Protein AF-A0A6V7LII5-F1 (afdb_monomer_lite)

Foldseek 3Di:
DPPVVVVVVVVVVLVVLLQVLLQVLLVVLLVDVVVVCLVVLVVLLVVLVVVLVPDDPDPVCVVVNSVSSSSNSSSNSNNCNVVLVVVVVVPNVVVVVVVD

Organism: NCBI:txid1563983

pLDDT: mean 76.68, std 10.09, range [50.47, 90.75]

Radius of gyration: 15.92 Å; chains: 1; bounding box: 34×33×42 Å

Secondary structure (DSSP, 8-state):
--HHHHHHHHHHHHHHHHHHHHHHHHHHHHHS--TTTHHHHHHHHHHHHHHHHHS---TTTHHHHHHHHHHHHHHHHHHHHHHHHHHHHH-THHHHHHH-

InterPro domains:
  IPR006214 Bax inhibitor 1-related [PF01027] (5-100)

Structure (mmCIF, N/CA/C/O backbone):
data_AF-A0A6V7LII5-F1
#
_entry.id   AF-A0A6V7LII5-F1
#
loop_
_atom_site.group_PDB
_atom_site.id
_atom_site.type_symbol
_atom_site.label_atom_id
_atom_site.label_alt_id
_atom_site.label_comp_id
_atom_site.label_asym_id
_atom_site.label_entity_id
_atom_site.label_seq_id
_atom_site.pdbx_PDB_ins_code
_atom_site.Cartn_x
_atom_site.Cartn_y
_atom_site.Cartn_z
_atom_site.occupancy
_atom_site.B_iso_or_equiv
_atom_site.auth_seq_id
_atom_site.auth_comp_id
_atom_site.auth_asym_id
_atom_site.auth_atom_id
_atom_site.pdbx_PDB_model_num
ATOM 1 N N . GLU A 1 1 ? -23.270 19.569 18.013 1.00 50.47 1 GLU A N 1
ATOM 2 C CA . GLU A 1 1 ? -23.114 18.103 18.157 1.00 50.47 1 GLU A CA 1
ATOM 3 C C . GLU A 1 1 ? -21.638 17.681 18.300 1.00 50.47 1 GLU A C 1
ATOM 5 O O . GLU A 1 1 ? -20.888 17.760 17.332 1.00 50.47 1 GLU A O 1
ATOM 10 N N . PRO A 1 2 ? -21.182 17.227 19.481 1.00 56.38 2 PRO A N 1
ATOM 11 C CA . PRO A 1 2 ? -19.827 16.691 19.683 1.00 56.38 2 PRO A CA 1
ATOM 12 C C . PRO A 1 2 ? -19.536 15.247 19.183 1.00 56.38 2 PRO A C 1
ATOM 14 O O . PRO A 1 2 ? -18.376 14.998 18.843 1.00 56.38 2 PRO A O 1
ATOM 17 N N . PRO A 1 3 ? -20.489 14.290 19.063 1.00 65.00 3 PRO A N 1
ATOM 18 C CA . PRO A 1 3 ? -20.142 12.900 18.722 1.00 65.00 3 PRO A CA 1
ATOM 19 C C . PRO A 1 3 ? -19.721 12.716 17.253 1.00 65.00 3 PRO A C 1
ATOM 21 O O . PRO A 1 3 ? -18.929 11.830 16.935 1.00 65.00 3 PRO A O 1
ATOM 24 N N . LEU A 1 4 ? -20.185 13.594 16.357 1.00 66.44 4 LEU A N 1
ATOM 25 C CA . LEU A 1 4 ? -19.934 13.499 14.916 1.00 66.44 4 LEU A CA 1
ATOM 26 C C . LEU A 1 4 ? -18.478 13.829 14.553 1.00 66.44 4 LEU A C 1
ATOM 28 O O . LEU A 1 4 ? -17.872 13.146 13.732 1.00 66.44 4 LEU A O 1
ATOM 32 N N . ARG A 1 5 ? -17.871 14.813 15.231 1.00 68.25 5 ARG A N 1
ATOM 33 C CA . ARG A 1 5 ? -16.455 15.177 15.032 1.00 68.25 5 ARG A CA 1
ATOM 34 C C . ARG A 1 5 ? -15.509 14.061 15.478 1.00 68.25 5 ARG A C 1
ATOM 36 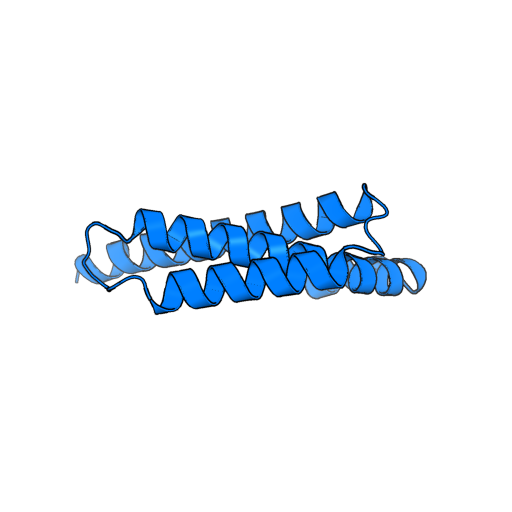O O . ARG A 1 5 ? -14.491 13.831 14.831 1.00 68.25 5 ARG A O 1
ATOM 43 N N . GLN A 1 6 ? -15.857 13.354 16.556 1.00 71.12 6 GLN A N 1
ATOM 44 C CA . GLN A 1 6 ? -15.089 12.212 17.057 1.00 71.12 6 GLN A CA 1
ATOM 45 C C . GLN A 1 6 ? -15.133 11.041 16.064 1.00 71.12 6 GLN A C 1
ATOM 47 O O . GLN A 1 6 ? -14.098 10.459 15.743 1.00 71.12 6 GLN A O 1
ATOM 52 N N . HIS A 1 7 ? -16.324 10.732 15.537 1.00 75.62 7 HIS A N 1
ATOM 53 C CA . HIS A 1 7 ? -16.503 9.670 14.549 1.00 75.62 7 HIS A CA 1
ATOM 54 C C . HIS A 1 7 ? -15.785 9.997 13.233 1.00 75.62 7 HIS A C 1
ATOM 56 O O . HIS A 1 7 ? -15.031 9.172 12.724 1.00 75.62 7 HIS A O 1
ATOM 62 N N . LEU A 1 8 ? -15.924 11.232 12.735 1.00 76.12 8 LEU A N 1
ATOM 63 C CA . LEU A 1 8 ? -15.223 11.698 11.535 1.00 76.12 8 LEU A CA 1
ATOM 64 C C . LEU A 1 8 ? -13.703 11.635 11.691 1.00 76.12 8 LEU A C 1
ATOM 66 O O . LEU A 1 8 ? -13.024 11.210 10.763 1.00 76.12 8 LEU A O 1
ATOM 70 N N . LYS A 1 9 ? -13.165 11.985 12.867 1.00 78.12 9 LYS A N 1
ATOM 71 C CA . LYS A 1 9 ? -11.725 11.885 13.138 1.00 78.12 9 LYS A CA 1
ATOM 72 C C . LYS A 1 9 ? -11.226 10.438 13.055 1.00 78.12 9 LYS A C 1
ATOM 74 O O . LYS A 1 9 ? -10.166 10.196 12.483 1.00 78.12 9 LYS A O 1
ATOM 79 N N . ASN A 1 10 ? -11.993 9.479 13.572 1.00 79.38 10 ASN A N 1
ATOM 80 C CA . ASN A 1 1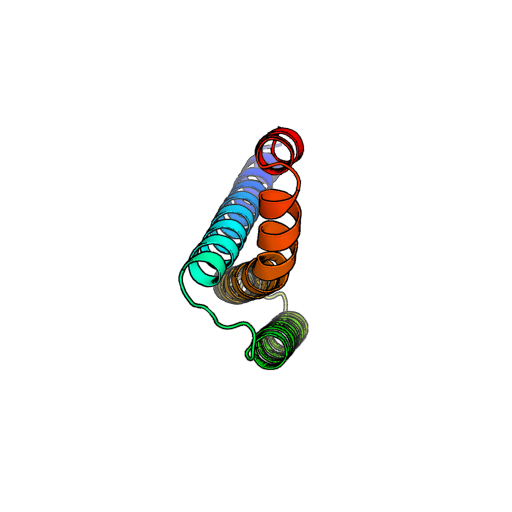0 ? -11.642 8.061 13.477 1.00 79.38 10 ASN A CA 1
ATOM 81 C C . ASN A 1 10 ? -11.771 7.517 12.047 1.00 79.38 10 ASN A C 1
ATOM 83 O O . ASN A 1 10 ? -10.919 6.740 11.623 1.00 79.38 10 ASN A O 1
ATOM 87 N N . VAL A 1 11 ? -12.793 7.938 11.296 1.00 82.94 11 VAL A N 1
ATOM 88 C CA . VAL A 1 11 ? -12.985 7.527 9.896 1.00 82.94 11 VAL A CA 1
ATOM 89 C C . VAL A 1 11 ? -11.876 8.084 9.007 1.00 82.94 11 VAL A C 1
ATOM 91 O O . VAL A 1 11 ? -11.252 7.319 8.282 1.00 82.94 11 VAL A O 1
ATOM 94 N N . TYR A 1 12 ? -11.561 9.378 9.111 1.00 84.19 12 TYR A N 1
ATOM 95 C CA . TYR A 1 12 ? -10.454 9.977 8.360 1.00 84.19 12 TYR A CA 1
ATOM 96 C C . TYR A 1 12 ? -9.103 9.370 8.739 1.00 84.19 12 TYR A C 1
ATOM 98 O O . TYR A 1 12 ? -8.282 9.129 7.862 1.00 84.19 12 TYR A O 1
ATOM 106 N N . GLY A 1 13 ? -8.882 9.075 10.025 1.00 85.19 13 GLY A N 1
ATOM 107 C CA . GLY A 1 13 ? -7.685 8.361 10.466 1.00 85.19 13 GLY A CA 1
ATOM 108 C C . GLY A 1 13 ? -7.585 6.965 9.849 1.00 85.19 13 GLY A C 1
ATOM 109 O O . GLY A 1 13 ? -6.530 6.592 9.348 1.00 85.19 13 GLY A O 1
ATOM 110 N N . CYS A 1 14 ? -8.688 6.213 9.823 1.00 84.81 14 CYS A N 1
ATOM 111 C CA . CYS A 1 14 ? -8.743 4.901 9.181 1.00 84.81 14 CYS A CA 1
ATOM 112 C C . CYS A 1 14 ? -8.484 4.989 7.675 1.00 84.81 14 CYS A C 1
ATOM 114 O O . CYS A 1 14 ? -7.677 4.222 7.157 1.00 84.81 14 CYS A O 1
ATOM 116 N N . LEU A 1 15 ? -9.131 5.937 6.993 1.00 85.25 15 LEU A N 1
ATOM 117 C CA . LEU A 1 15 ? -8.955 6.171 5.562 1.00 85.25 15 LEU A CA 1
ATOM 118 C C . LEU A 1 15 ? -7.502 6.520 5.242 1.00 85.25 15 LEU A C 1
ATOM 120 O O . LEU A 1 15 ? -6.895 5.863 4.403 1.00 85.25 15 LEU A O 1
ATOM 124 N N . ALA A 1 16 ? -6.910 7.472 5.966 1.00 88.69 16 ALA A N 1
ATOM 125 C CA . ALA A 1 16 ? -5.516 7.861 5.777 1.00 88.69 16 ALA A CA 1
ATOM 126 C C . ALA A 1 16 ? -4.558 6.682 5.998 1.00 88.69 16 ALA A C 1
ATOM 128 O O . ALA A 1 16 ? -3.675 6.448 5.177 1.00 88.69 16 ALA A O 1
ATOM 129 N N . LEU A 1 17 ? -4.758 5.896 7.062 1.00 88.31 17 LEU A N 1
ATOM 130 C CA . LEU A 1 17 ? -3.946 4.705 7.317 1.00 88.31 17 LEU A CA 1
ATOM 131 C C . LEU A 1 17 ? -4.117 3.650 6.216 1.00 88.31 17 LEU A C 1
ATOM 133 O O . LEU A 1 17 ? -3.125 3.054 5.807 1.00 88.31 17 LEU A O 1
ATOM 137 N N . SER A 1 18 ? -5.332 3.436 5.699 1.00 88.19 18 SER A N 1
ATOM 138 C CA . SER A 1 18 ? -5.560 2.515 4.577 1.00 88.19 18 SER A CA 1
ATOM 139 C C . SER A 1 18 ? -4.921 2.995 3.279 1.00 88.19 18 SER A C 1
ATOM 141 O O . SER A 1 18 ? -4.329 2.184 2.572 1.00 88.19 18 SER A O 1
ATOM 143 N N . SER A 1 19 ? -4.945 4.299 2.997 1.00 89.06 19 SER A N 1
ATOM 144 C CA . SER A 1 19 ? -4.263 4.873 1.836 1.00 89.06 19 SER A CA 1
ATOM 145 C C . SER A 1 19 ? -2.746 4.718 1.949 1.00 89.06 19 SER A C 1
ATOM 147 O O . SER A 1 19 ? -2.103 4.310 0.986 1.00 89.06 19 SER A O 1
ATOM 149 N N . LEU A 1 20 ? -2.177 4.963 3.135 1.00 90.69 20 LEU A N 1
ATOM 150 C CA . LEU A 1 20 ? -0.752 4.742 3.401 1.00 90.69 20 LEU A CA 1
ATOM 151 C C . LEU A 1 20 ? -0.370 3.262 3.283 1.00 90.69 20 LEU A C 1
ATOM 153 O O . LEU A 1 20 ? 0.650 2.947 2.678 1.00 90.69 20 LEU A O 1
ATOM 157 N N . ALA A 1 21 ? -1.188 2.353 3.820 1.00 90.75 21 ALA A N 1
ATOM 158 C CA . ALA A 1 21 ? -0.966 0.914 3.705 1.00 90.75 21 ALA A CA 1
ATOM 159 C C . ALA A 1 21 ? -1.034 0.446 2.242 1.00 90.75 21 ALA A C 1
ATOM 161 O O . ALA A 1 21 ? -0.173 -0.310 1.806 1.00 90.75 21 ALA A O 1
ATOM 162 N N . SER A 1 22 ? -2.005 0.935 1.467 1.00 87.69 22 SER A N 1
ATOM 163 C CA . SER A 1 22 ? -2.106 0.652 0.031 1.00 87.69 22 SER A CA 1
ATOM 164 C C . SER A 1 22 ? -0.882 1.161 -0.737 1.00 87.69 22 SER A C 1
ATOM 166 O O . SER A 1 22 ? -0.254 0.401 -1.472 1.00 87.69 22 SER A O 1
ATOM 168 N N . GLY A 1 23 ? -0.459 2.406 -0.491 1.00 87.50 23 GLY A N 1
ATOM 169 C CA . GLY A 1 23 ? 0.752 2.966 -1.098 1.00 87.50 23 GLY A CA 1
ATOM 170 C C . GLY A 1 23 ? 2.022 2.193 -0.727 1.00 87.50 23 GLY A C 1
ATOM 171 O O . GLY A 1 23 ? 2.848 1.912 -1.591 1.00 87.50 23 GLY A O 1
ATOM 172 N N . ALA A 1 24 ? 2.155 1.774 0.535 1.00 88.44 24 ALA A N 1
ATOM 173 C CA . ALA A 1 24 ? 3.259 0.925 0.975 1.00 88.44 24 ALA A CA 1
ATOM 174 C C . ALA A 1 24 ? 3.242 -0.449 0.283 1.00 88.44 24 ALA A C 1
ATOM 176 O O . ALA A 1 24 ? 4.297 -0.946 -0.097 1.00 88.44 24 ALA A O 1
ATOM 177 N N . GLY A 1 25 ? 2.064 -1.047 0.076 1.00 85.69 25 GLY A N 1
ATOM 178 C CA . GLY A 1 25 ? 1.912 -2.308 -0.657 1.00 85.69 25 GLY A CA 1
ATOM 179 C C . GLY A 1 25 ? 2.330 -2.189 -2.121 1.00 85.69 25 GLY A C 1
ATOM 180 O O . GLY A 1 25 ? 3.094 -3.020 -2.609 1.00 85.69 25 GLY A O 1
ATOM 181 N N . ALA A 1 26 ? 1.904 -1.118 -2.793 1.00 83.00 26 ALA A N 1
ATOM 182 C CA . ALA A 1 26 ? 2.330 -0.810 -4.155 1.00 83.00 26 ALA A CA 1
ATOM 183 C C . ALA A 1 26 ? 3.851 -0.598 -4.248 1.00 83.00 26 ALA A C 1
ATOM 185 O O . ALA A 1 26 ? 4.497 -1.136 -5.142 1.00 83.00 26 ALA A O 1
ATOM 186 N N . TYR A 1 27 ? 4.443 0.119 -3.286 1.00 82.62 27 TYR A N 1
ATOM 187 C CA . TYR A 1 27 ? 5.890 0.347 -3.232 1.00 82.62 27 TYR A CA 1
ATOM 188 C C . TYR A 1 27 ? 6.689 -0.943 -3.000 1.00 82.62 27 TYR A C 1
ATOM 190 O O . TYR A 1 27 ? 7.706 -1.170 -3.649 1.00 82.62 27 TYR A O 1
ATOM 198 N N . VAL A 1 28 ? 6.224 -1.815 -2.101 1.00 81.50 28 VAL A N 1
ATOM 199 C CA . VAL A 1 28 ? 6.851 -3.125 -1.860 1.00 81.50 28 VAL A CA 1
ATOM 200 C C . VAL A 1 28 ? 6.782 -4.005 -3.109 1.00 81.50 28 VAL A C 1
ATOM 202 O O . VAL A 1 28 ? 7.746 -4.716 -3.392 1.00 81.50 28 VAL A O 1
ATOM 205 N N . HIS A 1 29 ? 5.686 -3.928 -3.873 1.00 77.31 29 HIS A N 1
ATOM 206 C CA . HIS A 1 29 ? 5.558 -4.623 -5.153 1.00 77.31 29 HIS A CA 1
ATOM 207 C C . HIS A 1 29 ? 6.548 -4.116 -6.203 1.00 77.31 29 HIS A C 1
ATOM 209 O O . HIS A 1 29 ? 7.131 -4.919 -6.904 1.00 77.31 29 HIS A O 1
ATOM 215 N N . LEU A 1 30 ? 6.785 -2.804 -6.285 1.00 71.75 30 LEU A N 1
ATOM 216 C CA . LEU A 1 30 ? 7.774 -2.245 -7.218 1.00 71.75 30 LEU A CA 1
ATOM 217 C C . LEU A 1 30 ? 9.211 -2.704 -6.910 1.00 71.75 30 LEU A C 1
ATOM 219 O O . LEU A 1 30 ? 10.073 -2.675 -7.780 1.00 71.75 30 LEU A O 1
ATOM 223 N N . PHE A 1 31 ? 9.493 -3.083 -5.659 1.00 68.00 31 PHE A N 1
ATOM 224 C CA . PHE A 1 31 ? 10.834 -3.486 -5.215 1.00 68.00 31 PHE A CA 1
ATOM 225 C C . PHE A 1 31 ? 11.067 -4.996 -5.209 1.00 68.00 31 PHE A C 1
ATOM 227 O O . PHE A 1 31 ? 12.207 -5.454 -5.154 1.00 68.00 31 PHE A O 1
ATOM 234 N N . THR A 1 32 ? 9.993 -5.776 -5.195 1.00 65.06 32 THR A N 1
ATOM 235 C CA . THR A 1 32 ? 10.050 -7.232 -5.207 1.00 65.06 32 THR A CA 1
ATOM 236 C C . THR A 1 32 ? 9.344 -7.649 -6.486 1.00 65.06 32 THR A C 1
ATOM 238 O O . THR A 1 32 ? 8.155 -7.405 -6.581 1.00 65.06 32 THR A O 1
ATOM 241 N N . ASP A 1 33 ? 10.027 -8.280 -7.443 1.00 63.78 33 ASP A N 1
ATOM 242 C CA . ASP A 1 33 ? 9.463 -8.870 -8.678 1.00 63.78 33 ASP A CA 1
ATOM 243 C C . ASP A 1 33 ? 8.449 -10.011 -8.377 1.00 63.78 33 ASP A C 1
ATOM 245 O O . ASP A 1 33 ? 8.525 -11.133 -8.879 1.00 63.78 33 ASP A O 1
ATOM 249 N N . ILE A 1 34 ? 7.459 -9.770 -7.515 1.00 56.16 34 ILE A N 1
ATOM 250 C CA . ILE A 1 34 ? 6.392 -10.696 -7.119 1.00 56.16 34 ILE A CA 1
ATOM 251 C C . ILE A 1 34 ? 5.317 -10.780 -8.207 1.00 56.16 34 ILE A C 1
ATOM 253 O O . ILE A 1 34 ? 4.161 -11.082 -7.908 1.00 56.16 34 ILE A O 1
ATOM 257 N N . MET A 1 35 ? 5.698 -10.619 -9.480 1.00 53.34 35 MET A N 1
ATOM 258 C CA . MET A 1 35 ? 4.860 -10.847 -10.665 1.00 53.34 35 MET A CA 1
ATOM 259 C C . MET A 1 35 ? 4.064 -12.163 -10.589 1.00 53.34 35 MET A C 1
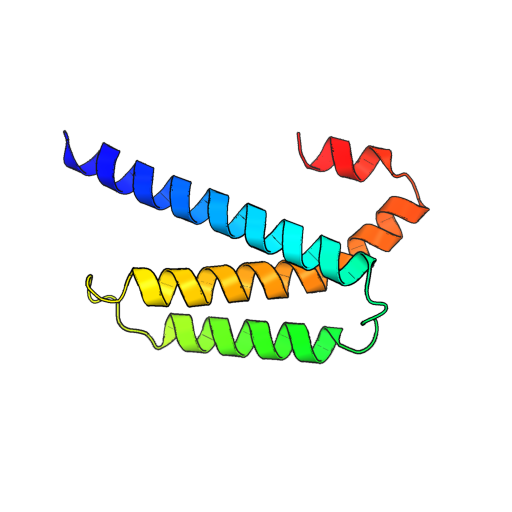ATOM 261 O O . MET A 1 35 ? 2.989 -12.276 -11.173 1.00 53.34 35 MET A O 1
ATOM 265 N N . GLN A 1 36 ? 4.542 -13.154 -9.832 1.00 54.69 36 GLN A N 1
ATOM 266 C CA . GLN A 1 36 ? 3.868 -14.440 -9.663 1.00 54.69 36 GLN A CA 1
ATOM 267 C C . GLN A 1 36 ? 2.874 -14.502 -8.487 1.00 54.69 36 GLN A C 1
ATOM 269 O O . GLN A 1 36 ? 2.026 -15.393 -8.437 1.00 54.69 36 GLN A O 1
ATOM 274 N N . ALA A 1 37 ? 2.930 -13.560 -7.545 1.00 56.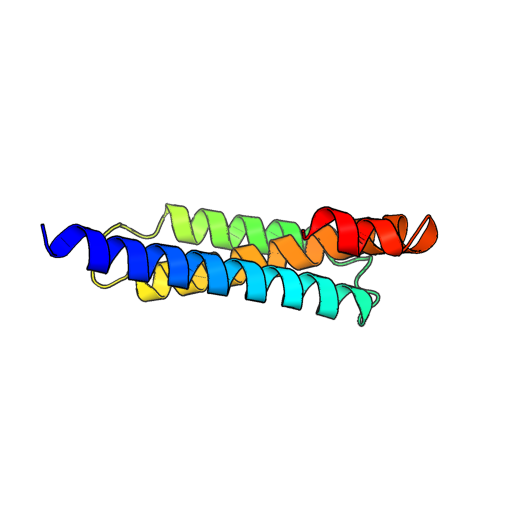78 37 ALA A N 1
ATOM 275 C CA . ALA A 1 37 ? 2.105 -13.571 -6.341 1.00 56.78 37 ALA A CA 1
ATOM 276 C C . ALA A 1 37 ? 0.750 -12.874 -6.511 1.00 56.78 37 ALA A C 1
ATOM 278 O O . ALA A 1 37 ? -0.009 -12.847 -5.548 1.00 56.78 37 ALA A O 1
ATOM 279 N N . ASN A 1 38 ? 0.397 -12.366 -7.699 1.00 67.62 38 ASN A N 1
ATOM 280 C CA . ASN A 1 38 ? -0.873 -11.653 -7.903 1.00 67.62 38 ASN A CA 1
ATOM 281 C C . ASN A 1 38 ? -2.101 -12.504 -7.518 1.00 67.62 38 ASN A C 1
ATOM 283 O O . ASN A 1 38 ? -3.100 -11.990 -7.015 1.00 67.62 38 ASN A O 1
ATOM 287 N N . LEU A 1 39 ? -2.011 -13.828 -7.691 1.00 66.94 39 LEU A N 1
ATOM 288 C CA . LEU A 1 39 ? -3.038 -14.762 -7.229 1.00 66.94 39 LEU A CA 1
ATOM 289 C C . LEU A 1 39 ? -3.028 -14.941 -5.701 1.00 66.94 39 LEU A C 1
ATOM 291 O O . LEU A 1 39 ? -4.085 -15.029 -5.088 1.00 66.94 39 LEU A O 1
ATOM 295 N N . LEU A 1 40 ? -1.851 -14.972 -5.066 1.00 72.38 40 LEU A N 1
ATOM 296 C CA . LEU A 1 40 ? -1.721 -15.069 -3.606 1.00 72.38 40 LEU A CA 1
ATOM 297 C C . LEU A 1 40 ? -2.184 -13.787 -2.903 1.00 72.38 40 LEU A C 1
ATOM 299 O O . LEU A 1 40 ? -2.825 -13.862 -1.858 1.00 72.38 40 LEU A O 1
ATOM 303 N N . THR A 1 41 ? -1.873 -12.619 -3.464 1.00 76.19 41 THR A N 1
ATOM 304 C CA . THR A 1 41 ? -2.293 -11.319 -2.930 1.00 76.19 41 THR A CA 1
ATOM 305 C C . THR A 1 41 ? -3.796 -11.132 -3.091 1.00 76.19 41 THR A C 1
ATOM 307 O O . THR A 1 41 ? -4.451 -10.684 -2.155 1.00 76.19 41 THR A O 1
ATOM 310 N N . THR A 1 42 ? -4.387 -11.560 -4.209 1.00 74.69 42 THR A N 1
ATOM 311 C CA . THR A 1 42 ? -5.851 -11.566 -4.362 1.00 74.69 42 THR A CA 1
ATOM 312 C C . THR A 1 42 ? -6.528 -12.585 -3.449 1.00 74.69 42 THR A C 1
ATOM 314 O O . THR A 1 42 ? -7.512 -12.227 -2.807 1.00 74.69 42 THR A O 1
ATOM 317 N N . LEU A 1 43 ? -5.994 -13.805 -3.290 1.00 78.75 43 LEU A N 1
ATOM 318 C CA . LEU A 1 43 ? -6.526 -14.776 -2.320 1.00 78.75 43 LEU A CA 1
ATOM 319 C C . LEU A 1 43 ? -6.428 -14.264 -0.879 1.00 78.75 43 LEU A C 1
ATOM 321 O O . LEU A 1 43 ? -7.374 -14.404 -0.108 1.00 78.75 43 LEU A O 1
ATOM 325 N N . GLY A 1 44 ? -5.296 -13.662 -0.513 1.00 80.19 44 GLY A N 1
ATOM 326 C CA . GLY A 1 44 ? -5.090 -13.075 0.806 1.00 80.19 44 GLY A CA 1
ATOM 327 C C . GLY A 1 44 ? -6.029 -11.896 1.055 1.00 80.19 44 GLY A C 1
ATOM 328 O O . GLY A 1 44 ? -6.599 -11.792 2.140 1.00 80.19 44 GLY A O 1
ATOM 329 N N . ALA A 1 45 ? -6.253 -11.047 0.044 1.00 79.81 45 ALA A N 1
ATOM 330 C CA . ALA A 1 45 ? -7.207 -9.945 0.116 1.00 79.81 45 ALA A CA 1
ATOM 331 C C . ALA A 1 45 ? -8.634 -10.476 0.287 1.00 79.81 45 ALA A C 1
ATOM 333 O O . ALA A 1 45 ? -9.367 -9.987 1.144 1.00 79.81 45 ALA A O 1
ATOM 334 N N . LEU A 1 46 ? -9.006 -11.523 -0.458 1.00 80.31 46 LEU A N 1
ATOM 335 C CA . LEU A 1 46 ? -10.300 -12.190 -0.327 1.00 80.31 46 LEU A CA 1
ATOM 336 C C . LEU A 1 46 ? -10.483 -12.782 1.076 1.00 80.31 46 LEU A C 1
ATOM 338 O O . LEU A 1 46 ? -11.521 -12.579 1.697 1.00 80.31 46 LEU A O 1
ATOM 342 N N . GLY A 1 47 ? -9.462 -13.466 1.603 1.00 79.94 47 GLY A N 1
ATOM 343 C CA . GLY A 1 47 ? -9.470 -14.032 2.952 1.00 79.94 47 GLY A CA 1
ATOM 344 C C . GLY A 1 47 ? -9.622 -12.962 4.033 1.00 79.94 47 GLY A C 1
ATOM 345 O O . GLY A 1 47 ? -10.397 -13.138 4.973 1.00 79.94 47 GLY A O 1
ATOM 346 N N . LEU A 1 48 ? -8.954 -11.817 3.870 1.00 77.38 48 LEU A N 1
ATOM 347 C CA . LEU A 1 48 ? -9.112 -10.673 4.765 1.00 77.38 48 LEU A CA 1
ATOM 348 C C . LEU A 1 48 ? -10.494 -10.026 4.662 1.00 77.38 48 LEU A C 1
ATOM 350 O O . LEU A 1 48 ? -11.047 -9.625 5.682 1.00 77.38 48 LEU A O 1
ATOM 354 N N . LEU A 1 49 ? -11.068 -9.956 3.462 1.00 77.06 49 LEU A N 1
ATOM 355 C CA . LEU A 1 49 ? -12.396 -9.392 3.225 1.00 77.06 49 LEU A CA 1
ATOM 356 C C . LEU A 1 49 ? -13.500 -10.299 3.793 1.00 77.06 49 LEU A C 1
ATOM 358 O O . LEU A 1 49 ? -14.435 -9.811 4.426 1.00 77.06 49 LEU A O 1
ATOM 362 N N . ILE A 1 50 ? -13.343 -11.620 3.670 1.00 77.31 50 ILE A N 1
ATOM 363 C CA . ILE A 1 50 ? -14.204 -12.620 4.319 1.00 77.31 50 ILE A CA 1
ATOM 364 C C . ILE A 1 50 ? -14.054 -12.543 5.845 1.00 77.31 50 ILE A C 1
ATOM 366 O O . ILE A 1 50 ? -15.057 -12.523 6.556 1.00 77.31 50 ILE A O 1
ATOM 370 N N . GLY A 1 51 ? -12.825 -12.432 6.361 1.00 74.38 51 GLY A N 1
ATOM 371 C CA . GLY A 1 51 ? -12.561 -12.241 7.791 1.00 74.38 51 GLY A CA 1
ATOM 372 C C . GLY A 1 51 ? -13.171 -10.948 8.341 1.00 74.38 51 GLY A C 1
ATOM 373 O O . GLY A 1 51 ? -13.738 -10.942 9.434 1.00 74.38 51 GLY A O 1
ATOM 374 N N . LEU A 1 52 ? -13.137 -9.868 7.557 1.00 70.31 52 LEU A N 1
ATOM 375 C CA . LEU A 1 52 ? -13.792 -8.602 7.881 1.00 70.31 52 LEU A CA 1
ATOM 376 C C . LEU A 1 52 ? -15.321 -8.751 7.907 1.00 70.31 52 LEU A C 1
ATOM 378 O O . LEU A 1 52 ? -15.954 -8.241 8.827 1.00 70.31 52 LEU A O 1
ATOM 382 N N . GLY A 1 53 ? -15.899 -9.453 6.926 1.00 69.94 53 GLY A N 1
ATOM 383 C CA . GLY A 1 53 ? -17.343 -9.687 6.820 1.00 69.94 53 GLY A CA 1
ATOM 384 C C . GLY A 1 53 ? -17.902 -10.619 7.899 1.00 69.94 53 GLY A C 1
ATOM 385 O O . GLY A 1 53 ? -19.030 -10.433 8.343 1.00 69.94 53 GLY A O 1
ATOM 386 N N . LEU A 1 54 ? -17.104 -11.586 8.362 1.00 66.75 54 LEU A N 1
ATOM 387 C CA . LEU A 1 54 ? -17.463 -12.500 9.452 1.00 66.75 54 LEU A CA 1
ATOM 388 C C . LEU A 1 54 ? -17.234 -11.904 10.847 1.00 66.75 54 LEU A C 1
ATOM 390 O O . LEU A 1 54 ? -17.743 -12.451 11.823 1.00 66.75 54 LEU A O 1
ATOM 394 N N . THR A 1 55 ? -16.480 -10.805 10.974 1.00 65.50 55 THR A N 1
ATOM 395 C CA . THR A 1 55 ? -16.223 -10.165 12.272 1.00 65.50 55 THR A CA 1
ATOM 396 C C . THR A 1 55 ? -17.425 -9.302 12.682 1.00 65.50 55 THR A C 1
ATOM 398 O O . THR A 1 55 ? -17.664 -8.266 12.058 1.00 65.50 55 THR A O 1
ATOM 401 N N . PRO A 1 56 ? -18.170 -9.662 13.746 1.00 54.75 56 PRO A N 1
ATOM 402 C CA . PRO A 1 56 ? -19.364 -8.928 14.150 1.00 54.75 56 PRO A CA 1
ATOM 403 C C . PRO A 1 56 ? -19.031 -7.521 14.667 1.00 54.75 56 PRO A C 1
ATOM 405 O O . PRO A 1 56 ? -18.025 -7.305 15.352 1.00 54.75 56 PRO A O 1
ATOM 408 N N . ASP A 1 57 ? -19.911 -6.570 14.342 1.00 55.09 57 ASP A N 1
ATOM 409 C CA . ASP A 1 57 ? -19.808 -5.129 14.608 1.00 55.09 57 ASP A CA 1
ATOM 410 C C . ASP A 1 57 ? -20.069 -4.802 16.091 1.00 55.09 57 ASP A C 1
ATOM 412 O O . ASP A 1 57 ? -21.020 -4.127 16.472 1.00 55.09 57 ASP A O 1
ATOM 416 N N . ASN A 1 58 ? -19.243 -5.359 16.975 1.00 54.78 58 ASN A N 1
ATOM 417 C CA . ASN A 1 58 ? -19.306 -5.084 18.402 1.00 54.78 58 ASN A CA 1
ATOM 418 C C . ASN A 1 58 ? -18.167 -4.112 18.724 1.00 54.78 58 ASN A C 1
ATOM 420 O O . ASN A 1 58 ? -17.002 -4.472 18.555 1.00 54.78 58 ASN A O 1
ATOM 424 N N . GLY A 1 59 ? -18.476 -2.885 19.162 1.00 58.09 59 GLY A N 1
ATOM 425 C CA . GLY A 1 59 ? -17.566 -1.719 19.241 1.00 58.09 59 GLY A CA 1
ATOM 426 C C . GLY A 1 59 ? -16.215 -1.886 19.971 1.00 58.09 59 GLY A C 1
ATOM 427 O O . GLY A 1 59 ? -15.396 -0.972 19.965 1.00 58.09 59 GLY A O 1
ATOM 428 N N . LYS A 1 60 ? -15.928 -3.055 20.556 1.00 59.44 60 LYS A N 1
ATOM 429 C CA . LYS A 1 60 ? -14.600 -3.472 21.042 1.00 59.44 60 LYS A CA 1
ATOM 430 C C . LYS A 1 60 ? -13.654 -3.974 19.938 1.00 59.44 60 LYS A C 1
ATOM 432 O O . LYS A 1 60 ? -12.444 -3.796 20.061 1.00 59.44 60 LYS A O 1
ATOM 437 N N . ASN A 1 61 ? -14.175 -4.538 18.847 1.00 63.50 61 ASN A N 1
ATOM 438 C CA . ASN A 1 61 ? -13.377 -5.148 17.772 1.00 63.50 61 ASN A CA 1
ATOM 439 C C . ASN A 1 61 ? -13.035 -4.179 16.632 1.00 63.50 61 ASN A C 1
ATOM 441 O O . ASN A 1 61 ? -12.467 -4.582 15.620 1.00 63.50 61 ASN A O 1
ATOM 445 N N . GLN A 1 62 ? -13.319 -2.886 16.800 1.00 66.56 62 GLN A N 1
ATOM 446 C CA . GLN A 1 62 ? -13.073 -1.869 15.777 1.00 66.56 62 GLN A CA 1
ATOM 447 C C . GLN A 1 62 ? -11.591 -1.784 15.379 1.00 66.56 62 GLN A C 1
ATOM 449 O O . GLN A 1 62 ? -11.292 -1.598 14.205 1.00 66.56 62 GLN A O 1
ATOM 454 N N . LYS A 1 63 ? -10.662 -2.011 16.322 1.00 67.56 63 LYS A N 1
ATOM 455 C CA . LYS A 1 63 ? -9.213 -2.083 16.048 1.00 67.56 63 LYS A CA 1
ATOM 456 C C . LYS A 1 63 ? -8.815 -3.323 15.239 1.00 67.56 63 LYS A C 1
ATOM 458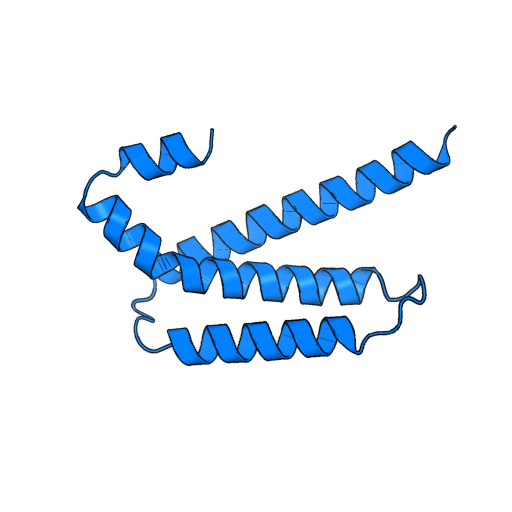 O O . LYS A 1 63 ? -7.954 -3.220 14.374 1.00 67.56 63 LYS A O 1
ATOM 463 N N . LEU A 1 64 ? -9.452 -4.469 15.493 1.00 74.25 64 LEU A N 1
ATOM 464 C CA . LEU A 1 64 ? -9.229 -5.699 14.722 1.00 74.25 64 LEU A CA 1
ATOM 465 C C . LEU A 1 64 ? -9.770 -5.556 13.297 1.00 74.25 64 LEU A C 1
ATOM 467 O O . LEU A 1 64 ? -9.060 -5.875 12.349 1.00 74.25 64 LEU A O 1
ATOM 471 N N . ARG A 1 65 ? -10.971 -4.981 13.131 1.00 76.25 65 ARG A N 1
ATOM 472 C CA . ARG A 1 65 ? -11.505 -4.618 11.808 1.00 76.25 65 ARG A CA 1
ATOM 473 C C . ARG A 1 65 ? -10.575 -3.665 11.072 1.00 76.25 65 ARG A C 1
ATOM 475 O O . ARG A 1 65 ? -10.325 -3.883 9.899 1.00 76.25 65 ARG A O 1
ATOM 482 N N . LEU A 1 66 ? -10.020 -2.667 11.762 1.00 78.12 66 LEU A N 1
ATOM 483 C CA . LEU A 1 66 ? -9.019 -1.758 11.197 1.00 78.12 66 LEU A CA 1
ATOM 484 C C . LEU A 1 66 ? -7.771 -2.511 10.723 1.00 78.12 66 LEU A C 1
ATOM 486 O O . LEU A 1 66 ? -7.305 -2.261 9.622 1.00 78.12 66 LEU A O 1
ATOM 490 N N . GLY A 1 67 ? -7.270 -3.470 11.506 1.00 81.50 67 GLY A N 1
ATOM 491 C CA . GLY A 1 67 ? -6.152 -4.329 11.105 1.00 81.50 67 GLY A CA 1
ATOM 492 C C . GLY A 1 67 ? -6.444 -5.136 9.836 1.00 81.50 67 GLY A C 1
ATOM 493 O O . GLY A 1 67 ? -5.636 -5.131 8.909 1.00 81.50 67 GLY A O 1
ATOM 494 N N . TYR A 1 68 ? -7.622 -5.763 9.747 1.00 82.06 68 TYR A N 1
ATOM 495 C CA . TYR A 1 68 ? -8.059 -6.453 8.528 1.00 82.06 68 TYR A CA 1
ATOM 496 C C . TYR A 1 68 ? -8.268 -5.487 7.354 1.00 82.06 68 TYR A C 1
ATOM 498 O O . TYR A 1 68 ? -7.939 -5.816 6.223 1.00 82.06 68 TYR A O 1
ATOM 506 N N . LEU A 1 69 ? -8.753 -4.270 7.591 1.00 84.38 69 LEU A N 1
ATOM 507 C CA . LEU A 1 69 ? -8.906 -3.261 6.542 1.00 84.38 69 LEU A CA 1
ATOM 508 C C . LEU A 1 69 ? -7.539 -2.796 6.018 1.00 84.38 69 LEU A C 1
ATOM 510 O O . LEU A 1 69 ? -7.355 -2.672 4.813 1.00 84.38 69 LEU A O 1
ATOM 514 N N . LEU A 1 70 ? -6.561 -2.598 6.906 1.00 85.94 70 LEU A N 1
ATOM 515 C CA . LEU A 1 70 ? -5.194 -2.216 6.545 1.00 85.94 70 LEU A CA 1
ATOM 516 C C . LEU A 1 70 ? -4.474 -3.319 5.780 1.00 85.94 70 LEU A C 1
ATOM 518 O O . LEU A 1 70 ? -3.830 -3.030 4.777 1.00 85.94 70 LEU A O 1
ATOM 522 N N . GLY A 1 71 ? -4.609 -4.573 6.214 1.00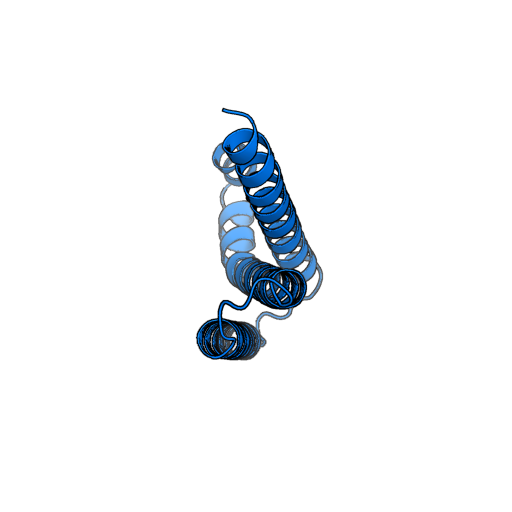 85.56 71 GLY A N 1
ATOM 523 C CA . GLY A 1 71 ? -4.070 -5.698 5.459 1.00 85.56 71 GLY A CA 1
ATOM 524 C C . GLY A 1 71 ? -4.739 -5.822 4.089 1.00 85.56 71 GLY A C 1
ATOM 525 O O . GLY A 1 71 ? -4.051 -6.005 3.095 1.00 85.56 71 GLY A O 1
ATOM 526 N N . PHE A 1 72 ? -6.058 -5.627 3.998 1.00 85.94 72 PHE A N 1
ATOM 527 C CA . PHE A 1 72 ? -6.767 -5.663 2.721 1.00 85.94 72 PHE A CA 1
ATOM 528 C C . PHE A 1 72 ? -6.284 -4.535 1.808 1.00 85.94 72 PHE A C 1
ATOM 530 O O . PHE A 1 72 ? -5.971 -4.783 0.649 1.00 85.94 72 PHE A O 1
ATOM 537 N N . ALA A 1 73 ? -6.150 -3.320 2.343 1.00 87.38 73 ALA A N 1
ATOM 538 C CA . ALA A 1 73 ? -5.629 -2.173 1.615 1.00 87.38 73 ALA A CA 1
ATOM 539 C C . ALA A 1 73 ? -4.189 -2.407 1.136 1.00 87.38 73 ALA A C 1
ATOM 541 O O . ALA A 1 73 ? -3.888 -2.117 -0.015 1.00 87.38 73 ALA A O 1
ATOM 542 N N . PHE A 1 74 ? -3.323 -2.997 1.966 1.00 86.69 74 PHE A N 1
ATOM 543 C CA . PHE A 1 74 ? -1.952 -3.359 1.591 1.00 86.69 74 PHE A CA 1
ATOM 544 C C . PHE A 1 74 ? -1.916 -4.399 0.464 1.00 86.69 74 PHE A C 1
ATOM 546 O O . PHE A 1 74 ? -1.209 -4.210 -0.523 1.00 86.69 74 PHE A O 1
ATOM 553 N N . LEU A 1 75 ? -2.708 -5.474 0.568 1.00 83.94 75 LEU A N 1
ATOM 554 C CA . LEU A 1 75 ? -2.788 -6.503 -0.475 1.00 83.94 75 LEU A CA 1
ATOM 555 C C . LEU A 1 75 ? -3.425 -5.959 -1.766 1.00 83.94 75 LEU A C 1
ATOM 557 O O . LEU A 1 75 ? -3.008 -6.335 -2.860 1.00 83.94 75 LEU A O 1
ATOM 561 N N . SER A 1 76 ? -4.383 -5.038 -1.654 1.00 84.06 76 SER A N 1
ATOM 562 C CA . SER A 1 76 ? -4.967 -4.332 -2.798 1.00 84.06 76 SER A CA 1
ATOM 563 C C . SER A 1 76 ? -3.959 -3.387 -3.462 1.00 84.06 76 SER A C 1
ATOM 565 O O . SER A 1 76 ? -3.932 -3.302 -4.686 1.00 84.06 76 SER A O 1
ATOM 567 N N . GLY A 1 77 ? -3.109 -2.716 -2.681 1.00 84.94 77 GLY A N 1
ATOM 568 C CA . GLY A 1 77 ? -2.005 -1.892 -3.176 1.00 84.94 77 GLY A CA 1
ATOM 569 C C . GLY A 1 77 ? -0.925 -2.711 -3.883 1.00 84.94 77 GLY A C 1
ATOM 570 O O . GLY A 1 77 ? -0.474 -2.336 -4.959 1.00 84.94 77 GLY A O 1
ATOM 571 N N . LEU A 1 78 ? -0.586 -3.885 -3.341 1.00 83.19 78 LEU A N 1
ATOM 572 C CA . LEU A 1 78 ? 0.275 -4.874 -4.001 1.00 83.19 78 LEU A CA 1
ATOM 573 C C . LEU A 1 78 ? -0.261 -5.263 -5.387 1.00 83.19 78 LEU A C 1
ATOM 575 O O . LEU A 1 78 ? 0.502 -5.296 -6.344 1.00 83.19 78 LEU A O 1
ATOM 579 N N . GLY A 1 79 ? -1.568 -5.520 -5.512 1.00 79.69 79 GLY A N 1
ATOM 580 C CA . GLY A 1 79 ? -2.197 -5.845 -6.799 1.00 79.69 79 GLY A CA 1
ATOM 581 C C . GLY A 1 79 ? -2.221 -4.685 -7.805 1.00 79.69 79 GLY A C 1
ATOM 582 O O . GLY A 1 79 ? -2.306 -4.923 -9.008 1.00 79.69 79 GLY A O 1
ATOM 583 N N . LEU A 1 80 ? -2.118 -3.437 -7.332 1.00 80.62 80 LEU A N 1
ATOM 584 C CA . LEU A 1 80 ? -1.961 -2.246 -8.176 1.00 80.62 80 LEU A CA 1
ATOM 585 C C . LEU A 1 80 ? -0.513 -2.039 -8.654 1.00 80.62 80 LEU A C 1
ATOM 587 O O . LEU A 1 80 ? -0.300 -1.266 -9.584 1.00 80.62 80 LEU A O 1
ATOM 591 N N . GLY A 1 81 ? 0.469 -2.731 -8.069 1.00 81.00 81 GLY A N 1
ATOM 592 C CA . GLY A 1 81 ? 1.887 -2.627 -8.428 1.00 81.00 81 GLY A CA 1
ATOM 593 C C . GLY A 1 81 ? 2.190 -2.847 -9.920 1.00 81.00 81 GLY A C 1
ATOM 594 O O . GLY A 1 81 ? 2.758 -1.947 -10.532 1.00 81.00 81 GLY A O 1
ATOM 595 N N . PRO A 1 82 ? 1.743 -3.950 -10.557 1.00 77.62 82 PRO A N 1
ATOM 596 C CA . PRO A 1 82 ? 1.982 -4.189 -11.986 1.00 77.62 82 PRO A CA 1
ATOM 597 C C . PRO A 1 82 ? 1.327 -3.135 -12.884 1.00 77.62 82 PRO A C 1
ATOM 599 O O . PRO A 1 82 ? 1.856 -2.762 -13.927 1.00 77.62 82 PRO A O 1
ATOM 602 N N . LEU A 1 83 ? 0.154 -2.635 -12.479 1.00 80.69 83 LEU A N 1
ATOM 603 C CA . LEU A 1 83 ? -0.530 -1.562 -13.199 1.00 80.69 83 LEU A CA 1
ATOM 604 C C . LEU A 1 83 ? 0.267 -0.258 -13.108 1.00 80.69 83 LEU A C 1
ATOM 606 O O . LEU A 1 83 ? 0.387 0.450 -14.106 1.00 80.69 83 LEU A O 1
ATOM 610 N N . LEU A 1 84 ? 0.847 0.035 -11.941 1.00 82.38 84 LEU A N 1
ATOM 611 C CA . LEU A 1 84 ? 1.746 1.170 -11.768 1.00 82.38 84 LEU A CA 1
ATOM 612 C C . LEU A 1 84 ? 3.021 1.021 -12.600 1.00 82.38 84 LEU A C 1
ATOM 614 O O . LEU A 1 84 ? 3.413 2.000 -13.217 1.00 82.38 84 LEU A O 1
ATOM 618 N N . GLU A 1 85 ? 3.628 -0.164 -12.696 1.00 80.69 85 GLU A N 1
ATOM 619 C CA . GLU A 1 85 ? 4.790 -0.386 -13.576 1.00 80.69 85 GLU A CA 1
ATOM 620 C C . GLU A 1 85 ? 4.473 -0.103 -15.044 1.00 80.69 85 GLU A C 1
ATOM 622 O O . GLU A 1 85 ? 5.240 0.582 -15.722 1.00 80.69 85 GLU A O 1
ATOM 627 N N . ILE A 1 86 ? 3.312 -0.561 -15.527 1.00 82.62 86 ILE A N 1
ATOM 628 C CA . ILE A 1 86 ? 2.856 -0.283 -16.894 1.00 82.62 86 ILE A CA 1
ATOM 629 C C . ILE A 1 86 ? 2.699 1.226 -17.097 1.00 82.62 86 ILE A C 1
ATOM 631 O O . ILE A 1 86 ? 3.205 1.766 -18.080 1.00 82.62 86 ILE A O 1
ATOM 635 N N . VAL A 1 87 ? 2.050 1.925 -16.163 1.00 85.19 87 VAL A N 1
ATOM 636 C CA . VAL A 1 87 ? 1.860 3.381 -16.252 1.00 85.19 87 VAL A CA 1
ATOM 637 C C . VAL A 1 87 ? 3.199 4.120 -16.199 1.00 85.19 87 VAL A C 1
ATOM 639 O O . VAL A 1 87 ? 3.422 5.001 -17.022 1.00 85.19 87 VAL A O 1
ATOM 642 N N . ILE A 1 88 ? 4.112 3.727 -15.306 1.00 84.44 88 ILE A N 1
ATOM 643 C CA . ILE A 1 88 ? 5.458 4.309 -15.182 1.00 84.44 88 ILE A CA 1
ATOM 644 C C . ILE A 1 88 ? 6.268 4.101 -16.468 1.00 84.44 88 ILE A C 1
ATOM 646 O O . ILE A 1 88 ? 7.007 5.000 -16.865 1.00 84.44 88 ILE A O 1
ATOM 650 N N . SER A 1 89 ? 6.120 2.948 -17.132 1.00 84.31 89 SER A N 1
ATOM 651 C CA . SER A 1 89 ? 6.806 2.659 -18.398 1.00 84.31 89 SER A CA 1
ATOM 652 C C . SER A 1 89 ? 6.306 3.507 -19.572 1.00 84.31 89 SER A C 1
ATOM 654 O O . SER A 1 89 ? 7.067 3.764 -20.503 1.00 84.31 89 SER A O 1
ATOM 656 N N . ILE A 1 90 ? 5.042 3.947 -19.527 1.00 87.38 90 ILE A N 1
ATOM 657 C CA . ILE A 1 90 ? 4.439 4.818 -20.542 1.00 87.38 90 ILE A CA 1
ATOM 658 C C . ILE A 1 90 ? 4.805 6.271 -20.248 1.00 87.38 90 ILE A C 1
ATOM 660 O O . ILE A 1 90 ? 5.413 6.935 -21.085 1.00 87.38 90 ILE A O 1
ATOM 664 N N . ASP A 1 91 ? 4.418 6.761 -19.069 1.00 86.69 91 ASP A N 1
ATOM 665 C CA . ASP A 1 91 ? 4.703 8.117 -18.619 1.00 86.69 91 ASP A CA 1
ATOM 666 C C . ASP A 1 91 ? 4.616 8.210 -17.075 1.00 86.69 91 ASP A C 1
ATOM 668 O O . ASP A 1 91 ? 3.537 8.049 -16.487 1.00 86.69 91 ASP A O 1
ATOM 672 N N . PRO A 1 92 ? 5.730 8.506 -16.381 1.00 82.25 92 PRO A N 1
ATOM 673 C CA . PRO A 1 92 ? 5.763 8.574 -14.922 1.00 82.25 92 PRO A CA 1
ATOM 674 C C . PRO A 1 92 ? 5.023 9.788 -14.334 1.00 82.25 92 PRO A C 1
ATOM 676 O O . PRO A 1 92 ? 4.661 9.761 -13.154 1.00 82.25 92 PRO A O 1
ATOM 679 N N . SER A 1 93 ? 4.755 10.848 -15.108 1.00 85.94 93 SER A N 1
ATOM 680 C CA . SER A 1 93 ? 3.980 12.003 -14.636 1.00 85.94 93 SER A CA 1
ATOM 681 C C . SER A 1 93 ? 2.519 11.645 -14.363 1.00 85.94 93 SER A C 1
ATOM 683 O O . SER A 1 93 ? 1.904 12.272 -13.497 1.00 85.94 93 SER A O 1
ATOM 685 N N . ILE A 1 94 ? 1.991 10.597 -15.010 1.00 83.38 94 ILE A N 1
ATOM 686 C CA . ILE A 1 94 ? 0.609 10.132 -14.830 1.00 83.38 94 ILE A CA 1
ATOM 687 C C . ILE A 1 94 ? 0.337 9.715 -13.382 1.00 83.38 94 ILE A C 1
ATOM 689 O O . ILE A 1 94 ? -0.725 10.025 -12.841 1.00 83.38 94 ILE A O 1
ATOM 693 N N . VAL A 1 95 ? 1.313 9.076 -12.727 1.00 81.94 95 VAL A N 1
ATOM 694 C CA . VAL A 1 95 ? 1.195 8.639 -11.326 1.00 81.94 95 VAL A CA 1
ATOM 695 C C . VAL A 1 95 ? 0.996 9.836 -10.400 1.00 81.94 95 VAL A C 1
ATOM 697 O O . VAL A 1 95 ? 0.118 9.815 -9.540 1.00 81.94 95 VAL A O 1
ATOM 700 N N . MET A 1 96 ? 1.774 10.902 -10.607 1.00 80.62 96 MET A N 1
ATOM 701 C CA . MET A 1 96 ? 1.647 12.119 -9.810 1.00 80.62 96 MET A CA 1
ATOM 702 C C . MET A 1 96 ? 0.318 12.814 -10.082 1.00 80.62 96 MET A C 1
ATOM 704 O O . MET A 1 96 ? -0.359 13.173 -9.128 1.00 80.62 96 MET A O 1
ATOM 708 N N . THR A 1 97 ? -0.106 12.936 -11.344 1.00 83.25 97 THR A N 1
ATOM 709 C CA . THR A 1 97 ? -1.397 13.558 -11.689 1.00 83.25 97 THR A CA 1
ATOM 710 C C . THR A 1 97 ? -2.623 12.772 -11.235 1.00 83.25 97 THR A C 1
ATOM 712 O O . THR A 1 97 ? -3.682 13.364 -11.099 1.00 83.25 97 THR A O 1
ATOM 715 N N . ALA A 1 98 ? -2.509 11.462 -11.002 1.00 81.81 98 ALA A N 1
ATOM 716 C CA . ALA A 1 98 ? -3.606 10.653 -10.473 1.00 81.81 98 ALA A CA 1
ATOM 717 C C . ALA A 1 98 ? -3.771 10.780 -8.946 1.00 81.81 98 ALA A C 1
ATOM 719 O O . ALA A 1 98 ? -4.806 10.389 -8.409 1.00 81.81 98 ALA A O 1
ATOM 720 N N . LEU A 1 99 ? -2.744 11.278 -8.245 1.00 77.31 99 LEU A N 1
ATOM 721 C CA . LEU A 1 99 ? -2.742 11.442 -6.789 1.00 77.31 99 LEU A CA 1
ATOM 722 C C . LEU A 1 99 ? -3.304 12.802 -6.336 1.00 77.31 99 LEU A C 1
ATOM 724 O O . LEU A 1 99 ? -3.856 12.883 -5.236 1.00 77.31 99 LEU A O 1
ATOM 728 N N . ILE A 1 100 ? -3.109 13.851 -7.144 1.00 70.75 100 ILE A N 1
ATOM 729 C CA . ILE A 1 100 ? -3.621 15.219 -6.918 1.00 70.75 100 ILE A CA 1
ATOM 730 C C . ILE A 1 100 ? -5.071 15.373 -7.372 1.00 70.75 100 ILE A C 1
ATOM 732 O O . ILE A 1 100 ? -5.793 16.122 -6.676 1.00 70.75 100 ILE A O 1
#

Sequence (100 aa):
EPPLRQHLKNVYGCLALSSLASGAGAYVHLFTDIMQANLLTTLGALGLLIGLGLTPDNGKNQKLRLGYLLGFAFLSGLGLGPLLEIVISIDPSIVMTALI